Protein AF-A0A9P3PJV0-F1 (afdb_monomer)

pLDDT: mean 78.1, std 16.76, range [39.56, 95.12]

Nearest PDB structures (foldseek):
  3ott-assembly1_B  TM=6.284E-01  e=4.345E+00  Bacteroides thetaiotaomicron
  3c0d-assembly3_C  TM=4.982E-01  e=5.579E+00  Vibrio parahaemolyticus RIMD 2210633
  8r9w-assembly1_A  TM=3.657E-01  e=8.640E+00  Deltacoronavirus

Foldseek 3Di:
DDPPPDPVVVVVVVVVVVVVLQVLAQQFDADQAFPVRFGFPDWDTDSQWIWTDRDPDIWIAGSNFQATPDPPRGDRGTHGAPDPNDRD

Solvent-accessible surface area (backbone atoms only — not comparable to full-atom values): 5073 Å² total; per-residue (Å²): 138,84,83,79,77,59,71,68,64,62,57,59,56,55,56,60,57,54,59,59,42,59,78,33,31,2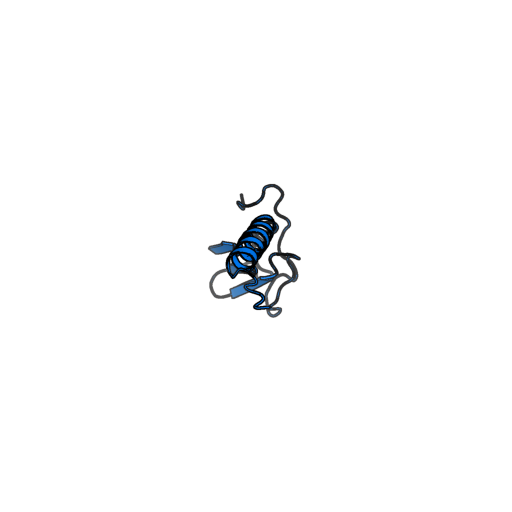1,47,41,31,69,53,66,51,42,79,84,68,36,50,56,72,47,76,48,77,38,61,65,36,33,39,31,28,31,76,92,48,75,32,39,22,36,23,86,74,20,39,41,76,43,68,84,75,35,54,70,54,44,38,79,37,94,54,60,58,59,81,130

Sequence (88 aa):
MQLHLSVAAALSLAVLAQARATDRLGLFCCPKTAPNGAALTNQLVGPFALTCSYGDLVCKYAAGTGHSHEAQGCPAKAVVNPNPPACS

Mean predicted aligned error: 10.58 Å

Radius of gyration: 18.28 Å; Cα contacts (8 Å, |Δi|>4): 158; chains: 1; bounding box: 37×36×54 Å

Structure (mmCIF, N/CA/C/O backbone):
data_AF-A0A9P3PJV0-F1
#
_entry.id   AF-A0A9P3PJV0-F1
#
loop_
_atom_site.group_PDB
_atom_site.id
_atom_site.type_symbol
_atom_site.label_atom_id
_atom_site.label_alt_id
_atom_site.label_comp_id
_atom_site.label_asym_id
_atom_site.label_entity_id
_atom_site.label_seq_id
_atom_site.pdbx_PDB_ins_code
_atom_site.Cartn_x
_atom_site.Cartn_y
_atom_site.Cartn_z
_atom_site.occupancy
_atom_site.B_iso_or_equiv
_atom_site.auth_seq_id
_atom_site.auth_comp_id
_atom_site.auth_asym_id
_atom_site.auth_atom_id
_atom_site.pdbx_PDB_model_num
ATOM 1 N N . MET A 1 1 ? 21.198 -27.322 -43.979 1.00 39.56 1 MET A N 1
ATOM 2 C CA . MET A 1 1 ? 21.723 -26.282 -43.067 1.00 39.56 1 MET A CA 1
ATOM 3 C C . MET A 1 1 ? 20.787 -26.203 -41.867 1.00 39.56 1 MET A C 1
ATOM 5 O O . MET A 1 1 ? 19.694 -25.674 -41.998 1.00 39.56 1 MET A O 1
ATOM 9 N N . GLN A 1 2 ? 21.146 -26.851 -40.755 1.00 45.03 2 GLN A N 1
ATOM 10 C CA . GLN A 1 2 ? 20.336 -26.890 -39.531 1.00 45.03 2 GLN A CA 1
ATOM 11 C C . GLN A 1 2 ? 20.639 -25.643 -38.691 1.00 45.03 2 GLN A C 1
ATOM 13 O O . GLN A 1 2 ? 21.762 -25.477 -38.217 1.00 45.03 2 GLN A O 1
ATOM 18 N N . LEU A 1 3 ? 19.652 -24.756 -38.525 1.00 49.19 3 LEU A N 1
ATOM 19 C CA . LEU A 1 3 ? 19.734 -23.637 -37.588 1.00 49.19 3 LEU A CA 1
ATOM 20 C C . LEU A 1 3 ? 19.535 -24.181 -36.169 1.00 49.19 3 LEU A C 1
ATOM 22 O O . LEU A 1 3 ? 18.416 -24.259 -35.667 1.00 49.19 3 LEU A O 1
ATOM 26 N N . HIS A 1 4 ? 20.633 -24.546 -35.512 1.00 51.03 4 HIS A N 1
ATOM 27 C CA . HIS A 1 4 ? 20.673 -24.674 -34.058 1.00 51.03 4 HIS A CA 1
ATOM 28 C C . HIS A 1 4 ? 20.690 -23.260 -33.457 1.00 51.03 4 HIS A C 1
ATOM 30 O O . HIS A 1 4 ? 21.727 -22.780 -33.008 1.00 51.03 4 HIS A O 1
ATOM 36 N N . LEU A 1 5 ? 19.555 -22.548 -33.507 1.00 53.16 5 LEU A N 1
ATOM 37 C CA . LEU A 1 5 ? 19.395 -21.317 -32.734 1.00 53.16 5 LEU A CA 1
ATOM 38 C C . LEU A 1 5 ? 19.305 -21.702 -31.257 1.00 53.16 5 LEU A C 1
ATOM 40 O O . LEU A 1 5 ? 18.319 -22.261 -30.783 1.00 53.16 5 LEU A O 1
ATOM 44 N N . SER A 1 6 ? 20.405 -21.445 -30.567 1.00 54.97 6 SER A N 1
ATOM 45 C CA . SER A 1 6 ? 20.682 -21.799 -29.187 1.00 54.97 6 SER A CA 1
ATOM 46 C C . SER A 1 6 ? 19.601 -21.301 -28.228 1.00 54.97 6 SER A C 1
ATOM 48 O O . SER A 1 6 ? 19.447 -20.100 -28.011 1.00 54.97 6 SER A O 1
ATOM 50 N N . VAL A 1 7 ? 18.942 -22.248 -27.557 1.00 56.41 7 VAL A N 1
ATOM 51 C CA . VAL A 1 7 ? 18.056 -22.038 -26.395 1.00 56.41 7 VAL A CA 1
ATOM 52 C C . VAL A 1 7 ? 18.705 -21.119 -25.342 1.00 56.41 7 VAL A C 1
ATOM 54 O O . VAL A 1 7 ? 18.012 -20.369 -24.663 1.00 56.41 7 VAL A O 1
ATOM 57 N N . ALA A 1 8 ? 20.041 -21.091 -25.270 1.00 52.31 8 ALA A N 1
ATOM 58 C CA . ALA A 1 8 ? 20.822 -20.225 -24.386 1.00 52.31 8 ALA A CA 1
ATOM 59 C C . ALA A 1 8 ? 20.537 -18.716 -24.541 1.00 52.31 8 ALA A C 1
ATOM 61 O O . ALA A 1 8 ? 20.550 -17.999 -23.544 1.00 52.31 8 ALA A O 1
ATOM 62 N N . ALA A 1 9 ? 20.229 -18.228 -25.749 1.00 54.50 9 ALA A N 1
ATOM 63 C CA . ALA A 1 9 ? 19.947 -16.805 -25.959 1.00 54.50 9 ALA A CA 1
ATOM 64 C C . ALA A 1 9 ? 18.601 -16.373 -25.347 1.00 54.50 9 ALA A C 1
ATOM 66 O O . ALA A 1 9 ? 18.463 -15.236 -24.901 1.00 54.50 9 ALA A O 1
ATOM 67 N N . ALA A 1 10 ? 17.621 -17.280 -25.266 1.00 54.09 10 ALA A N 1
ATOM 68 C CA . ALA A 1 10 ? 16.311 -16.982 -24.691 1.00 54.09 10 ALA A CA 1
ATOM 69 C C . ALA A 1 10 ? 16.360 -16.829 -23.159 1.00 54.09 10 ALA A C 1
ATOM 71 O O . ALA A 1 10 ? 15.649 -15.992 -22.603 1.00 54.09 10 ALA A O 1
ATOM 72 N N . LEU A 1 11 ? 17.2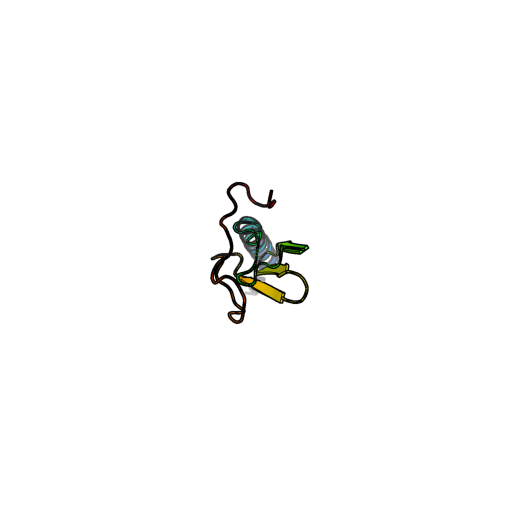33 -17.580 -22.472 1.00 54.38 11 LEU A N 1
ATOM 73 C CA . LEU A 1 11 ? 17.393 -17.466 -21.018 1.00 54.38 11 LEU A CA 1
ATOM 74 C C . LEU A 1 11 ? 18.003 -16.120 -20.598 1.00 54.38 11 LEU A C 1
ATOM 76 O O . LEU A 1 11 ? 17.601 -15.562 -19.579 1.00 54.38 11 LEU A O 1
ATOM 80 N N . SER A 1 12 ? 18.926 -15.559 -21.383 1.00 55.50 12 SER A N 1
ATOM 81 C CA . SER A 1 12 ? 19.586 -14.293 -21.038 1.00 55.50 12 SER A CA 1
ATOM 82 C C . SER A 1 12 ? 18.639 -13.086 -21.069 1.00 55.50 12 SER A C 1
ATOM 84 O O . SER A 1 12 ? 18.779 -12.190 -20.239 1.00 55.50 12 SER A O 1
ATOM 86 N N . LEU A 1 13 ? 17.645 -13.058 -21.968 1.00 52.84 13 LEU A N 1
ATOM 87 C CA . LEU A 1 13 ? 16.661 -11.966 -22.008 1.00 52.84 13 LEU A CA 1
ATOM 88 C C . LEU A 1 13 ? 15.671 -12.007 -20.833 1.00 52.84 13 LEU A C 1
ATOM 90 O O . LEU A 1 13 ? 15.250 -10.951 -20.359 1.00 52.84 13 LEU A O 1
ATOM 94 N N . ALA A 1 14 ? 15.321 -13.197 -20.335 1.00 55.38 14 ALA A N 1
ATOM 95 C CA . ALA A 1 14 ? 14.405 -13.334 -19.203 1.00 55.38 14 ALA A CA 1
ATOM 96 C C . ALA A 1 14 ? 14.982 -12.720 -17.910 1.00 55.38 14 ALA A C 1
ATOM 98 O O . ALA A 1 14 ? 14.268 -12.043 -17.172 1.00 55.38 14 ALA A O 1
ATOM 99 N N . VAL A 1 15 ? 16.292 -12.867 -17.678 1.00 55.81 15 VAL A N 1
ATOM 100 C CA . VAL A 1 15 ? 16.973 -12.336 -16.481 1.00 55.81 15 VAL A CA 1
ATOM 101 C C . VAL A 1 15 ? 16.976 -10.798 -16.450 1.00 55.81 15 VAL A C 1
ATOM 103 O O . VAL A 1 15 ? 16.734 -10.196 -15.404 1.00 55.81 15 VAL A O 1
ATOM 106 N N . LEU A 1 16 ? 17.174 -10.140 -17.597 1.00 52.03 16 LEU A N 1
ATOM 107 C CA . LEU A 1 16 ? 17.138 -8.672 -17.707 1.00 52.03 16 LEU A CA 1
ATOM 108 C C . LEU A 1 16 ? 15.730 -8.089 -17.507 1.00 52.03 16 LEU A C 1
ATOM 110 O O . LEU A 1 16 ? 15.587 -6.991 -16.965 1.00 52.03 16 LEU A O 1
ATOM 114 N N . ALA A 1 17 ? 14.683 -8.812 -17.913 1.00 52.38 17 ALA A N 1
ATOM 115 C CA . ALA A 1 17 ? 13.302 -8.387 -17.685 1.00 52.38 17 ALA A CA 1
ATOM 116 C C . ALA A 1 17 ? 12.934 -8.403 -16.190 1.00 52.38 17 ALA A C 1
ATOM 118 O O . ALA A 1 17 ? 12.218 -7.517 -15.719 1.00 52.38 17 ALA A O 1
ATOM 119 N N . GLN A 1 18 ? 13.472 -9.360 -15.430 1.00 50.31 18 GLN A N 1
ATOM 120 C CA . GLN A 1 18 ? 13.212 -9.492 -13.996 1.00 50.31 18 GLN A CA 1
ATOM 121 C C . GLN A 1 18 ? 13.868 -8.376 -13.166 1.00 50.31 18 GLN A C 1
ATOM 123 O O . GLN A 1 18 ? 13.270 -7.906 -12.201 1.00 50.31 18 GLN A O 1
ATOM 128 N N . ALA A 1 19 ? 15.033 -7.873 -13.590 1.00 49.19 19 ALA A N 1
ATOM 129 C CA . ALA A 1 19 ? 15.737 -6.779 -12.912 1.00 49.19 19 ALA A CA 1
ATOM 130 C C . ALA A 1 19 ? 15.006 -5.419 -12.989 1.00 49.19 19 ALA A C 1
ATOM 132 O O . ALA A 1 19 ? 15.101 -4.606 -12.071 1.00 49.19 19 ALA A O 1
ATOM 133 N N . ARG A 1 20 ? 14.223 -5.161 -14.047 1.00 51.84 20 ARG A N 1
ATOM 134 C CA . ARG A 1 20 ? 13.416 -3.925 -14.153 1.00 51.84 20 ARG A CA 1
ATOM 135 C C . ARG A 1 20 ? 12.168 -3.927 -13.272 1.00 51.84 20 ARG A C 1
ATOM 137 O O . ARG A 1 20 ? 11.661 -2.859 -12.942 1.00 51.84 20 ARG A O 1
ATOM 144 N N . ALA A 1 21 ? 11.651 -5.101 -12.912 1.00 51.47 21 ALA A N 1
ATOM 145 C CA . ALA A 1 21 ? 10.488 -5.201 -12.033 1.00 51.47 21 ALA A CA 1
ATOM 146 C C . ALA A 1 21 ? 10.840 -4.813 -10.586 1.00 51.47 21 ALA A C 1
ATOM 148 O O . ALA A 1 21 ? 10.025 -4.204 -9.896 1.00 51.47 21 ALA A O 1
ATOM 149 N N . THR A 1 22 ? 12.070 -5.102 -10.147 1.00 52.31 22 THR A N 1
ATOM 150 C CA . THR A 1 22 ? 12.585 -4.722 -8.823 1.00 52.31 22 THR A CA 1
ATOM 151 C C . THR A 1 22 ? 12.793 -3.218 -8.652 1.00 52.31 22 THR A C 1
ATOM 153 O O . THR A 1 22 ? 12.579 -2.717 -7.554 1.00 52.31 22 THR A O 1
ATOM 156 N N . ASP A 1 23 ? 13.104 -2.481 -9.724 1.00 57.03 23 ASP A N 1
ATOM 157 C CA . ASP A 1 23 ? 13.291 -1.015 -9.695 1.00 57.03 23 ASP A CA 1
ATOM 158 C C . ASP A 1 23 ? 12.008 -0.236 -9.346 1.00 57.03 23 ASP A C 1
ATOM 160 O O . ASP A 1 23 ? 12.042 0.952 -9.033 1.00 57.03 23 ASP A O 1
ATOM 164 N N . ARG A 1 24 ? 10.843 -0.891 -9.420 1.00 62.44 24 ARG A N 1
ATOM 165 C CA . ARG A 1 24 ? 9.543 -0.279 -9.108 1.00 62.44 24 ARG A CA 1
ATOM 166 C C . ARG A 1 24 ? 8.988 -0.682 -7.747 1.00 62.44 24 ARG A C 1
ATOM 168 O O . ARG A 1 24 ? 7.872 -0.288 -7.404 1.00 62.44 24 ARG A O 1
ATOM 175 N N . LE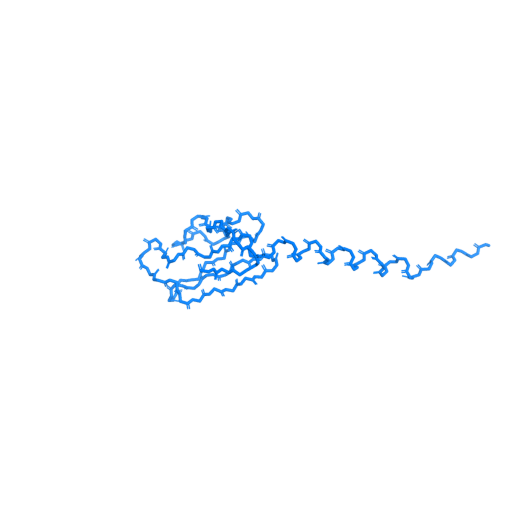U A 1 25 ? 9.738 -1.463 -6.971 1.00 71.00 25 LEU A N 1
ATOM 176 C CA . LEU A 1 25 ? 9.327 -1.834 -5.625 1.00 71.00 25 LEU A CA 1
ATOM 177 C C . LEU A 1 25 ? 9.373 -0.620 -4.705 1.00 71.00 25 LEU A C 1
ATOM 179 O O . LEU A 1 25 ? 10.367 0.095 -4.632 1.00 71.00 25 LEU A O 1
ATOM 183 N N . GLY A 1 26 ? 8.278 -0.413 -3.980 1.00 77.69 26 GLY A N 1
ATOM 184 C CA . GLY A 1 26 ? 8.221 0.602 -2.939 1.00 77.69 26 GLY A CA 1
ATOM 185 C C . GLY A 1 26 ? 8.304 2.034 -3.453 1.00 77.69 26 GLY A C 1
ATOM 186 O O . GLY A 1 26 ? 8.687 2.891 -2.675 1.00 77.69 26 GLY A O 1
ATOM 187 N N . LEU A 1 27 ? 7.932 2.319 -4.710 1.00 88.25 27 LEU A N 1
ATOM 188 C CA . LEU A 1 27 ? 7.758 3.700 -5.201 1.00 88.25 27 LEU A CA 1
ATOM 189 C C . LEU A 1 27 ? 6.618 4.439 -4.486 1.00 88.25 27 LEU A C 1
ATOM 191 O O . LEU A 1 27 ? 6.590 5.669 -4.446 1.00 88.2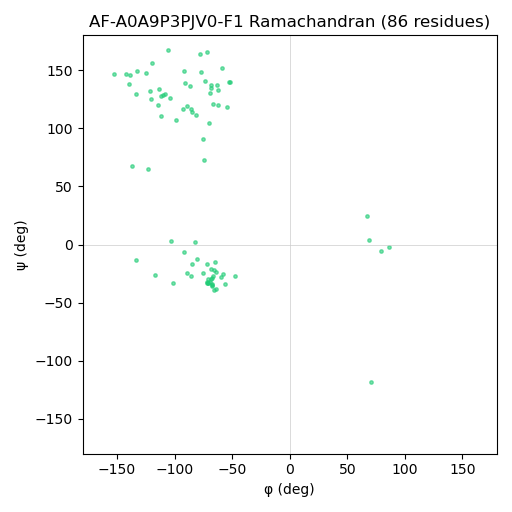5 27 LEU A O 1
ATOM 195 N N . PHE A 1 28 ? 5.675 3.680 -3.929 1.00 92.06 28 PHE A N 1
ATOM 196 C CA . PHE A 1 28 ? 4.549 4.192 -3.169 1.00 92.06 28 PHE A CA 1
ATOM 197 C C . PHE A 1 28 ? 4.384 3.420 -1.861 1.00 92.06 28 PHE A C 1
ATOM 199 O O . PHE A 1 28 ? 4.656 2.220 -1.792 1.00 92.06 28 PHE A O 1
ATOM 206 N N . CYS A 1 29 ? 3.879 4.120 -0.853 1.00 92.00 29 CYS A N 1
ATOM 207 C CA . CYS A 1 29 ? 3.523 3.605 0.458 1.00 92.00 29 CYS A CA 1
ATOM 208 C C . CYS A 1 29 ? 2.036 3.814 0.727 1.00 92.00 29 CYS A C 1
ATOM 210 O O . CYS A 1 29 ? 1.391 4.708 0.166 1.00 92.00 29 CYS A O 1
ATOM 212 N N . CYS A 1 30 ? 1.485 2.994 1.614 1.00 92.44 30 CYS A N 1
ATOM 213 C CA . CYS A 1 30 ? 0.110 3.142 2.041 1.00 92.44 30 CYS A CA 1
ATOM 214 C C . CYS A 1 30 ? -0.081 4.484 2.758 1.00 92.44 30 CYS A C 1
ATOM 216 O O . CYS A 1 30 ? 0.737 4.857 3.603 1.00 92.44 30 CYS A O 1
ATOM 218 N N . PRO A 1 31 ? -1.178 5.207 2.480 1.00 92.38 31 PRO A N 1
ATOM 219 C CA . PRO A 1 31 ? -1.622 6.288 3.347 1.00 92.38 31 PRO A CA 1
ATOM 220 C C . PRO A 1 31 ? -1.742 5.778 4.787 1.00 92.38 31 PRO A C 1
ATOM 222 O O . PRO A 1 31 ? -2.216 4.664 5.000 1.00 92.38 31 PRO A O 1
ATOM 225 N N . LYS A 1 32 ? -1.337 6.576 5.779 1.00 93.00 32 LYS A N 1
ATOM 226 C CA . LYS A 1 32 ? -1.394 6.163 7.196 1.00 93.00 32 LYS A CA 1
ATOM 227 C C . LYS A 1 32 ? -2.823 5.978 7.712 1.00 93.00 32 LYS A C 1
ATOM 229 O O . LYS A 1 32 ? -3.032 5.241 8.670 1.00 93.00 32 LYS A O 1
ATOM 234 N N . THR A 1 33 ? -3.788 6.614 7.053 1.00 92.19 33 THR A N 1
ATOM 235 C CA . THR A 1 33 ? -5.196 6.610 7.443 1.00 92.19 33 THR A CA 1
ATOM 236 C C . THR A 1 33 ? -6.074 6.482 6.203 1.00 92.19 33 THR A C 1
ATOM 238 O O . THR A 1 33 ? -5.806 7.122 5.182 1.00 92.19 33 THR A O 1
ATOM 241 N N . ALA A 1 34 ? -7.119 5.667 6.285 1.00 89.69 34 ALA A N 1
ATOM 242 C CA . ALA A 1 34 ? -8.164 5.584 5.273 1.00 89.69 34 ALA A CA 1
ATOM 243 C C . ALA A 1 34 ? -9.163 6.762 5.386 1.00 89.69 34 ALA A C 1
ATOM 245 O O . ALA A 1 34 ? -9.214 7.434 6.418 1.00 89.69 34 ALA A O 1
ATOM 246 N N . PRO A 1 35 ? -9.996 7.027 4.358 1.00 89.19 35 PRO A N 1
ATOM 247 C CA . PRO A 1 35 ? -10.986 8.108 4.362 1.00 89.19 35 PRO A CA 1
ATOM 248 C C . PRO A 1 35 ? -12.008 8.024 5.502 1.00 89.19 35 PRO A C 1
ATOM 250 O O . PRO A 1 35 ? -12.550 9.041 5.917 1.00 89.19 35 PRO A O 1
ATOM 253 N N . ASN A 1 36 ? -12.259 6.822 6.022 1.00 88.56 36 ASN A N 1
ATOM 254 C CA . ASN A 1 36 ? -13.122 6.584 7.180 1.00 88.56 36 ASN A CA 1
ATOM 255 C C . ASN A 1 36 ? -12.418 6.809 8.536 1.00 88.56 36 ASN A C 1
ATOM 257 O O . ASN A 1 36 ? -13.019 6.557 9.575 1.00 88.56 36 ASN A O 1
ATOM 261 N N . GLY A 1 37 ? -11.151 7.234 8.547 1.00 90.94 37 GLY A N 1
ATOM 262 C CA . GLY A 1 37 ? -10.365 7.449 9.763 1.00 90.94 37 GLY A CA 1
ATOM 263 C C . GLY A 1 37 ? -9.653 6.204 10.303 1.00 90.94 37 GLY A C 1
ATOM 264 O O . GLY A 1 37 ? -8.916 6.318 11.280 1.00 90.94 37 GLY A O 1
ATOM 265 N N . ALA A 1 38 ? -9.820 5.030 9.684 1.00 91.06 38 ALA A N 1
ATOM 266 C CA . ALA A 1 38 ? -9.142 3.814 10.125 1.00 91.06 38 ALA A CA 1
ATOM 267 C C . ALA A 1 38 ? -7.625 3.903 9.886 1.00 91.06 38 ALA A C 1
ATOM 269 O O . ALA A 1 38 ? -7.176 4.328 8.819 1.00 91.06 38 ALA A O 1
ATOM 270 N N . ALA A 1 39 ? -6.835 3.500 10.881 1.00 94.56 39 ALA A N 1
ATOM 271 C CA . ALA A 1 39 ? -5.377 3.509 10.803 1.00 94.56 39 ALA A CA 1
ATOM 272 C C . ALA A 1 39 ? -4.850 2.338 9.964 1.00 94.56 39 ALA A C 1
ATOM 274 O O . ALA A 1 39 ? -5.438 1.256 9.945 1.00 94.56 39 ALA A O 1
ATOM 275 N N . LEU A 1 40 ? -3.724 2.551 9.282 1.00 93.81 40 LEU A N 1
ATOM 276 C CA . LEU A 1 40 ? -3.010 1.496 8.575 1.00 93.81 40 LEU A CA 1
ATOM 277 C C . LEU A 1 40 ? -2.537 0.440 9.581 1.00 93.81 40 LEU A C 1
ATOM 279 O O . LEU A 1 40 ? -1.769 0.729 10.492 1.00 93.81 40 LEU A O 1
ATOM 283 N N . THR A 1 41 ? -2.994 -0.787 9.384 1.00 95.12 41 THR A N 1
ATOM 284 C CA . THR A 1 41 ? -2.669 -1.948 10.227 1.00 95.12 41 THR A CA 1
ATOM 285 C C . THR A 1 41 ? -1.608 -2.836 9.596 1.00 95.12 41 THR A C 1
ATOM 287 O O . THR A 1 41 ? -0.795 -3.426 10.300 1.00 95.12 41 THR A O 1
ATOM 290 N N . ASN A 1 42 ? -1.600 -2.929 8.265 1.00 93.38 42 ASN A N 1
ATOM 291 C CA . ASN A 1 42 ? -0.636 -3.731 7.528 1.00 93.38 42 ASN A CA 1
ATOM 292 C C . ASN A 1 42 ? -0.419 -3.157 6.125 1.00 93.38 42 ASN A C 1
ATOM 294 O O . ASN A 1 42 ? -1.349 -2.638 5.501 1.00 93.38 42 ASN A O 1
ATOM 298 N N . GLN A 1 43 ? 0.802 -3.302 5.624 1.00 92.19 43 GLN A N 1
ATOM 299 C CA . GLN A 1 43 ? 1.191 -2.956 4.272 1.00 92.19 43 GLN A CA 1
ATOM 300 C C . GLN A 1 43 ? 2.021 -4.086 3.659 1.00 92.19 43 GLN A C 1
ATOM 302 O O . GLN A 1 43 ? 3.047 -4.488 4.204 1.00 92.19 43 GLN A O 1
ATOM 307 N N . LEU A 1 44 ? 1.631 -4.514 2.460 1.00 90.88 44 LEU A N 1
ATOM 308 C CA . LEU A 1 44 ? 2.409 -5.421 1.625 1.00 90.88 44 LEU A CA 1
ATOM 309 C C . LEU A 1 44 ? 2.847 -4.696 0.350 1.00 90.88 44 LEU A C 1
ATOM 311 O O . LEU A 1 44 ? 2.008 -4.261 -0.442 1.00 90.88 44 LEU A O 1
ATOM 315 N N . VAL A 1 45 ? 4.158 -4.593 0.138 1.00 88.31 45 VAL A N 1
ATOM 316 C CA . VAL A 1 45 ? 4.747 -4.012 -1.075 1.00 88.31 45 VAL A CA 1
ATOM 317 C C . VAL A 1 45 ? 5.148 -5.140 -2.017 1.00 88.31 45 VAL A C 1
ATOM 319 O O . VAL A 1 45 ? 6.114 -5.855 -1.764 1.00 88.31 45 VAL A O 1
ATOM 322 N N . GLY A 1 46 ? 4.398 -5.310 -3.102 1.00 84.62 46 GLY A N 1
ATOM 323 C CA . GLY A 1 46 ? 4.726 -6.229 -4.185 1.00 84.62 46 GLY A CA 1
ATOM 324 C C . GLY A 1 46 ? 5.232 -5.498 -5.435 1.00 84.62 46 GLY A C 1
ATOM 325 O O . GLY A 1 46 ? 5.062 -4.285 -5.563 1.00 84.62 46 GLY A O 1
ATOM 326 N N . PRO A 1 47 ? 5.814 -6.227 -6.404 1.00 82.81 47 PRO A N 1
ATOM 327 C CA . PRO A 1 47 ? 6.377 -5.637 -7.628 1.00 82.81 47 PRO A CA 1
ATOM 328 C C . PRO A 1 47 ? 5.321 -5.047 -8.572 1.00 82.81 47 PRO A C 1
ATOM 330 O O . PRO A 1 47 ? 5.633 -4.199 -9.403 1.00 82.81 47 PRO A O 1
ATOM 333 N N . PHE A 1 48 ? 4.065 -5.481 -8.443 1.00 85.00 48 PHE A N 1
ATOM 334 C CA . PHE A 1 48 ? 2.961 -5.041 -9.302 1.00 85.00 48 PHE A CA 1
ATOM 335 C C . PHE A 1 48 ? 1.867 -4.299 -8.536 1.00 85.00 48 PHE A C 1
ATOM 337 O O . PHE A 1 48 ? 1.186 -3.448 -9.109 1.00 85.00 48 PHE A O 1
ATOM 344 N N . ALA A 1 49 ? 1.722 -4.584 -7.242 1.00 88.81 49 ALA A N 1
ATOM 345 C CA . ALA A 1 49 ? 0.687 -4.003 -6.407 1.00 88.81 49 ALA A CA 1
ATOM 346 C C . ALA A 1 49 ? 1.190 -3.711 -4.992 1.00 88.81 49 ALA A C 1
ATOM 348 O O . ALA A 1 49 ? 1.988 -4.457 -4.426 1.00 88.81 49 ALA A O 1
ATOM 349 N N . LEU A 1 50 ? 0.653 -2.642 -4.419 1.00 90.81 50 LEU A N 1
ATOM 350 C CA . LEU A 1 50 ? 0.743 -2.283 -3.011 1.00 90.81 50 LEU A CA 1
ATOM 351 C C . LEU A 1 50 ? -0.604 -2.612 -2.359 1.00 90.81 50 LEU A C 1
ATOM 353 O O . LEU A 1 50 ? -1.635 -2.150 -2.842 1.00 90.81 50 LEU A O 1
ATOM 357 N N . THR A 1 51 ? -0.608 -3.390 -1.279 1.00 93.50 51 THR A N 1
ATOM 358 C CA . THR A 1 51 ? -1.828 -3.719 -0.521 1.00 93.50 51 THR A CA 1
ATOM 359 C C . THR A 1 51 ? -1.780 -3.069 0.854 1.00 93.50 51 THR A C 1
ATOM 361 O O . THR A 1 51 ? -0.808 -3.249 1.583 1.00 93.50 51 THR A O 1
ATOM 364 N N . CYS A 1 52 ? -2.834 -2.340 1.209 1.00 93.62 52 CYS A N 1
ATOM 365 C CA . CYS A 1 52 ? -2.976 -1.582 2.448 1.00 93.62 52 CYS A CA 1
ATOM 366 C C . CYS A 1 52 ? -4.194 -2.083 3.216 1.00 93.62 52 CYS A C 1
ATOM 368 O O . CYS A 1 52 ? -5.288 -2.107 2.658 1.00 93.62 52 CYS A O 1
ATOM 3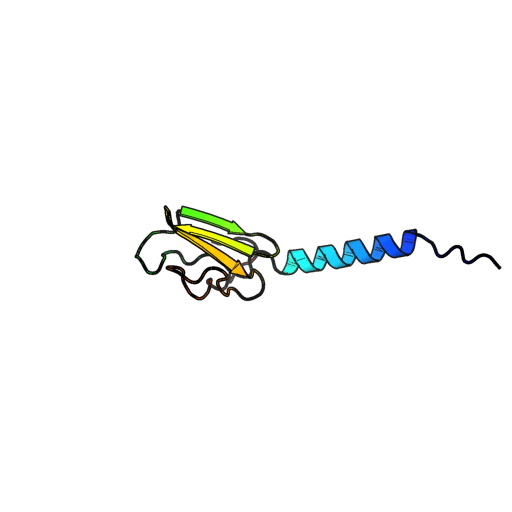70 N N . SER A 1 53 ? -4.019 -2.472 4.475 1.00 94.50 53 SER A N 1
ATOM 371 C CA . SER A 1 53 ? -5.115 -2.935 5.337 1.00 94.50 53 SER A CA 1
ATOM 372 C C . SER A 1 53 ? -5.389 -1.914 6.436 1.00 94.50 53 SER A C 1
ATOM 374 O O . SER A 1 53 ? -4.470 -1.533 7.162 1.00 94.50 53 SER A O 1
ATOM 376 N N . TYR A 1 54 ? -6.643 -1.503 6.592 1.00 93.31 54 TYR A N 1
ATOM 377 C CA . TYR A 1 54 ? -7.124 -0.528 7.574 1.00 93.31 54 TYR A CA 1
ATOM 378 C C . TYR A 1 54 ? -8.225 -1.160 8.441 1.00 93.31 54 TYR A C 1
ATOM 380 O O . TYR A 1 54 ? -9.395 -0.783 8.349 1.00 93.31 54 TYR A O 1
ATOM 388 N N . GLY A 1 55 ? -7.876 -2.185 9.226 1.00 89.94 55 GLY A N 1
ATOM 389 C CA . GLY A 1 55 ? -8.870 -3.063 9.852 1.00 89.94 55 GLY A CA 1
ATOM 390 C C . GLY A 1 55 ? -9.537 -3.943 8.792 1.00 89.94 55 GLY A C 1
ATOM 391 O O . GLY A 1 55 ? -8.841 -4.682 8.100 1.00 89.94 55 GLY A O 1
ATOM 392 N N . ASP A 1 56 ? -10.856 -3.815 8.624 1.00 87.94 56 ASP A N 1
ATOM 393 C CA . ASP A 1 56 ? -11.636 -4.598 7.648 1.00 87.94 56 ASP A CA 1
ATOM 394 C C . ASP A 1 56 ? -11.557 -4.05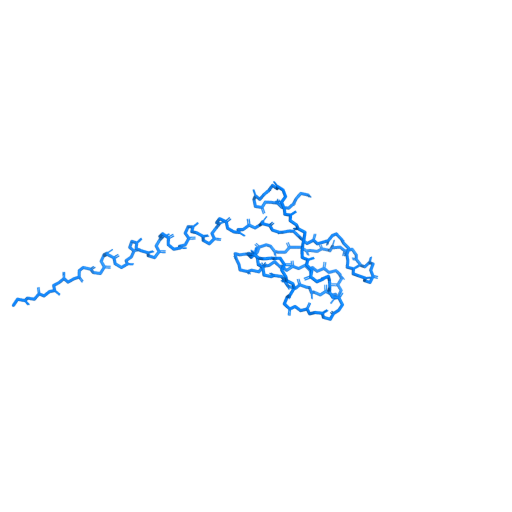9 6.207 1.00 87.94 56 ASP A C 1
ATOM 396 O O . ASP A 1 56 ? -11.971 -4.728 5.260 1.00 87.94 56 ASP A O 1
ATOM 400 N N . LEU A 1 57 ? -11.031 -2.844 6.014 1.00 90.38 57 LEU A N 1
ATOM 401 C CA . LEU A 1 57 ? -10.874 -2.242 4.691 1.00 90.38 57 LEU A CA 1
ATOM 402 C C . LEU A 1 57 ? -9.515 -2.618 4.091 1.00 90.38 57 LEU A C 1
ATOM 404 O O . LEU A 1 57 ? -8.469 -2.234 4.616 1.00 90.38 57 LEU A O 1
ATOM 408 N N . VAL A 1 58 ? -9.529 -3.299 2.948 1.00 92.81 58 VAL A N 1
ATOM 409 C CA . VAL A 1 58 ? -8.329 -3.603 2.161 1.00 92.81 58 VAL A CA 1
ATOM 410 C C . VAL A 1 58 ? -8.338 -2.756 0.894 1.00 92.81 58 VAL A C 1
ATOM 412 O O . VAL A 1 58 ? -9.326 -2.729 0.173 1.00 92.81 58 VAL A O 1
ATOM 415 N N . CYS A 1 59 ? -7.233 -2.066 0.625 1.00 92.56 59 CYS A N 1
ATOM 416 C CA . CYS A 1 59 ? -7.045 -1.228 -0.554 1.00 92.56 59 CYS A CA 1
ATOM 417 C C . CYS A 1 59 ? -5.836 -1.706 -1.350 1.00 92.56 59 CYS A C 1
ATOM 419 O O . CYS A 1 59 ? -4.754 -1.897 -0.788 1.00 92.56 59 CYS A O 1
ATOM 421 N N . LYS A 1 60 ? -5.995 -1.859 -2.665 1.00 93.75 60 LYS A N 1
ATOM 422 C CA . LYS A 1 60 ? -4.913 -2.256 -3.576 1.00 93.75 60 LYS A CA 1
ATOM 423 C C . LYS A 1 60 ? -4.580 -1.128 -4.531 1.00 93.75 60 LYS A C 1
ATOM 425 O O . LYS A 1 60 ? -5.476 -0.577 -5.159 1.00 93.75 60 LYS A O 1
ATOM 430 N N . TYR A 1 61 ? -3.296 -0.852 -4.709 1.00 92.00 61 TYR A N 1
ATOM 431 C CA . TYR A 1 61 ? -2.800 0.19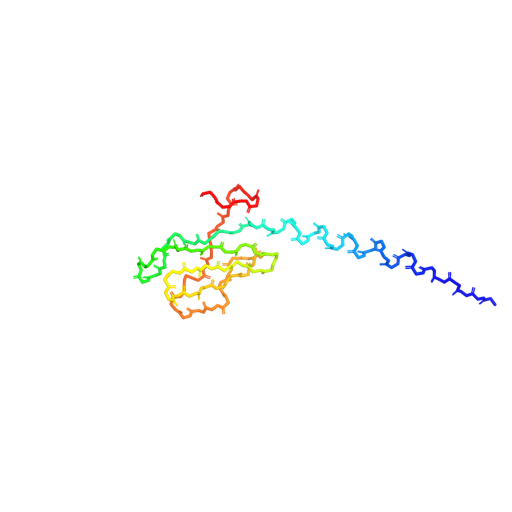6 -5.592 1.00 92.00 61 TYR A CA 1
ATOM 432 C C . TYR A 1 61 ? -1.811 -0.362 -6.604 1.00 92.00 61 TYR A C 1
ATOM 434 O O . TYR A 1 61 ? -1.033 -1.262 -6.287 1.00 92.00 61 TYR A O 1
ATOM 442 N N . ALA A 1 62 ? -1.790 0.212 -7.802 1.00 90.31 62 ALA A N 1
ATOM 443 C CA . ALA A 1 62 ? -0.800 -0.121 -8.817 1.00 90.31 62 ALA A CA 1
ATOM 444 C C . ALA A 1 62 ? 0.592 0.328 -8.351 1.00 90.31 62 ALA A C 1
ATOM 446 O O . ALA A 1 62 ? 0.818 1.526 -8.175 1.00 90.31 62 ALA A O 1
ATOM 447 N N . ALA A 1 63 ? 1.556 -0.588 -8.226 1.00 85.94 63 ALA A N 1
ATOM 448 C CA . ALA A 1 63 ? 2.895 -0.255 -7.716 1.00 85.94 63 ALA A CA 1
ATOM 449 C C . ALA A 1 63 ? 3.629 0.799 -8.570 1.00 85.94 63 ALA A C 1
ATOM 451 O O . ALA A 1 63 ? 4.437 1.564 -8.059 1.00 85.94 63 ALA A O 1
ATOM 452 N N . GLY A 1 64 ? 3.322 0.878 -9.871 1.00 84.88 64 GLY A N 1
ATOM 453 C CA . GLY A 1 64 ? 3.953 1.836 -10.783 1.00 84.88 64 GLY A CA 1
ATOM 454 C C . GLY A 1 64 ? 3.323 3.231 -10.824 1.00 84.88 64 GLY A C 1
ATOM 455 O O . GLY A 1 64 ? 3.951 4.143 -11.350 1.00 84.88 64 GLY A O 1
ATOM 456 N N . THR A 1 65 ? 2.094 3.417 -10.331 1.00 88.06 65 THR A N 1
ATOM 457 C CA . THR A 1 65 ? 1.386 4.714 -10.440 1.00 88.06 65 THR A CA 1
ATOM 458 C C . THR A 1 65 ? 0.739 5.186 -9.143 1.00 88.06 65 THR A C 1
ATOM 460 O O . THR A 1 65 ? 0.291 6.330 -9.069 1.00 88.06 65 THR A O 1
ATOM 463 N N . GLY A 1 66 ? 0.636 4.304 -8.150 1.00 88.31 66 GLY A N 1
ATOM 464 C CA . GLY A 1 66 ? -0.031 4.559 -6.886 1.00 88.31 66 GLY A CA 1
ATOM 465 C C . GLY A 1 66 ? -1.548 4.701 -6.994 1.00 88.31 66 GLY A C 1
ATOM 466 O O . GLY A 1 66 ? -2.162 5.002 -5.984 1.00 88.31 66 GLY A O 1
ATOM 467 N N . HIS A 1 67 ? -2.181 4.515 -8.157 1.00 91.06 67 HIS A N 1
ATOM 468 C CA . HIS A 1 67 ? -3.644 4.604 -8.263 1.00 91.06 67 HIS A CA 1
ATOM 469 C C . HIS A 1 67 ? -4.320 3.386 -7.650 1.00 91.06 67 HIS A C 1
ATOM 471 O O . HIS A 1 67 ? -3.842 2.264 -7.828 1.00 91.06 67 HIS A O 1
ATOM 477 N N . SER A 1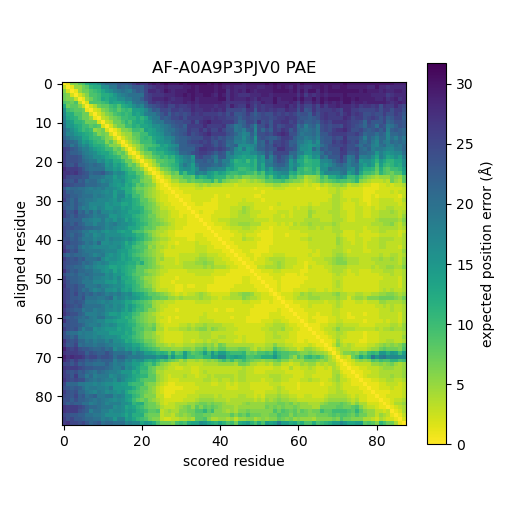 68 ? -5.442 3.612 -6.967 1.00 86.88 68 SER A N 1
ATOM 478 C CA . SER A 1 68 ? -6.231 2.514 -6.421 1.00 86.88 68 SER A CA 1
ATOM 479 C C . SER A 1 68 ? -6.892 1.698 -7.532 1.00 86.88 68 SER A C 1
ATOM 481 O O . SER A 1 68 ? -7.444 2.251 -8.483 1.00 86.88 68 SER A O 1
ATOM 483 N N . HIS A 1 69 ? -6.852 0.378 -7.386 1.00 81.31 69 HIS A N 1
ATOM 484 C CA . HIS A 1 69 ? -7.647 -0.572 -8.159 1.00 81.31 69 HIS A CA 1
ATOM 485 C C . HIS A 1 69 ? -9.031 -0.793 -7.540 1.00 81.31 69 HIS A C 1
ATOM 487 O O . HIS A 1 69 ? -9.977 -1.114 -8.252 1.00 81.31 69 HIS A O 1
ATOM 493 N N . GLU A 1 70 ? -9.153 -0.617 -6.223 1.00 75.06 70 GLU A N 1
ATOM 494 C CA . GLU A 1 70 ? -10.389 -0.820 -5.470 1.00 75.06 70 GLU A CA 1
ATOM 495 C C . GLU A 1 70 ? -10.867 0.547 -4.968 1.00 75.06 70 GLU A C 1
ATOM 497 O O . GLU A 1 70 ? -10.200 1.208 -4.177 1.00 75.06 70 GLU A O 1
ATOM 502 N N . ALA A 1 71 ? -11.972 1.050 -5.519 1.00 64.31 71 ALA A N 1
ATOM 503 C CA . ALA A 1 71 ? -12.360 2.451 -5.332 1.00 64.31 71 ALA A CA 1
ATOM 504 C C . ALA A 1 71 ? -13.245 2.690 -4.098 1.00 64.31 71 ALA A C 1
ATOM 506 O O . ALA A 1 71 ? -13.299 3.806 -3.584 1.00 64.31 71 ALA A O 1
ATOM 507 N N . GLN A 1 72 ? -13.969 1.675 -3.619 1.00 80.00 72 GLN A N 1
ATOM 508 C CA . GLN A 1 72 ? -14.999 1.899 -2.610 1.00 80.00 72 GLN A CA 1
ATOM 509 C C . GLN A 1 72 ? -14.385 1.984 -1.209 1.00 80.00 72 GLN A C 1
ATOM 511 O O . GLN A 1 72 ? -13.866 1.008 -0.682 1.00 80.00 72 GLN A O 1
ATOM 516 N N . GLY A 1 73 ? -14.426 3.180 -0.618 1.00 84.00 73 GLY A N 1
ATOM 517 C CA . GLY A 1 73 ? -13.889 3.446 0.720 1.00 84.00 73 GLY A CA 1
ATOM 518 C C . GLY A 1 73 ? -12.371 3.637 0.781 1.00 84.00 73 GLY A C 1
ATOM 519 O O . GLY A 1 73 ? -11.866 4.020 1.831 1.00 84.00 73 GLY A O 1
ATOM 520 N N . CYS A 1 74 ? -11.649 3.438 -0.324 1.00 88.38 74 CYS A N 1
ATOM 521 C CA . CYS A 1 74 ? -10.199 3.588 -0.383 1.00 88.38 74 CYS A CA 1
ATOM 522 C C . CYS A 1 74 ? -9.764 4.998 -0.806 1.00 88.38 74 CYS A C 1
ATOM 524 O O . CYS A 1 74 ? -10.435 5.645 -1.614 1.00 88.38 74 CYS A O 1
ATOM 526 N N . PRO A 1 75 ? -8.601 5.473 -0.326 1.00 87.56 75 PRO A N 1
ATOM 527 C CA . PRO A 1 75 ? -7.917 6.604 -0.939 1.00 87.56 75 PRO A CA 1
ATOM 528 C C . PRO A 1 75 ? -7.745 6.386 -2.448 1.00 87.56 75 PRO A C 1
ATOM 530 O O . PRO A 1 75 ? -7.400 5.296 -2.893 1.00 87.56 75 PRO A O 1
ATOM 533 N N . ALA A 1 76 ? -7.936 7.434 -3.251 1.00 88.00 76 ALA A N 1
ATOM 534 C CA . ALA A 1 76 ? -7.778 7.329 -4.704 1.00 88.00 76 ALA A CA 1
ATOM 535 C C . ALA A 1 76 ? -6.321 7.056 -5.128 1.00 88.00 76 ALA A C 1
ATOM 537 O O . ALA A 1 76 ? -6.074 6.468 -6.186 1.00 88.00 76 ALA A O 1
ATOM 538 N N . LYS A 1 77 ? -5.354 7.488 -4.306 1.00 90.94 77 LYS A N 1
ATOM 539 C CA . LYS A 1 77 ? -3.923 7.286 -4.529 1.00 90.94 77 LYS A CA 1
ATOM 540 C C . LYS A 1 77 ? -3.181 6.912 -3.250 1.00 90.94 77 LYS A C 1
ATOM 542 O O . LYS A 1 77 ? -3.487 7.418 -2.172 1.00 90.94 77 LYS A O 1
ATOM 547 N N . ALA A 1 78 ? -2.163 6.081 -3.421 1.00 92.50 78 ALA A N 1
ATOM 548 C CA . ALA A 1 78 ? -1.098 5.855 -2.463 1.00 92.50 78 ALA A CA 1
ATOM 549 C C . ALA A 1 78 ? -0.154 7.069 -2.383 1.00 92.50 78 ALA A C 1
ATOM 551 O O . ALA A 1 78 ? -0.174 7.959 -3.239 1.00 92.50 78 ALA A O 1
ATOM 552 N N . VAL A 1 79 ? 0.683 7.103 -1.349 1.00 93.44 79 VAL A N 1
ATOM 553 C CA . VAL A 1 79 ? 1.636 8.194 -1.105 1.00 93.44 79 VAL A CA 1
ATOM 554 C C . VAL A 1 79 ? 2.959 7.860 -1.777 1.00 93.44 79 VAL A C 1
ATOM 556 O O . VAL A 1 79 ? 3.397 6.717 -1.718 1.00 93.44 79 VAL A O 1
ATOM 559 N N . VAL A 1 80 ? 3.606 8.834 -2.414 1.00 91.88 80 VAL A N 1
ATOM 560 C CA . VAL A 1 80 ? 4.948 8.638 -2.982 1.00 91.88 80 VAL A CA 1
ATOM 561 C C . VAL A 1 80 ? 5.931 8.302 -1.861 1.00 91.8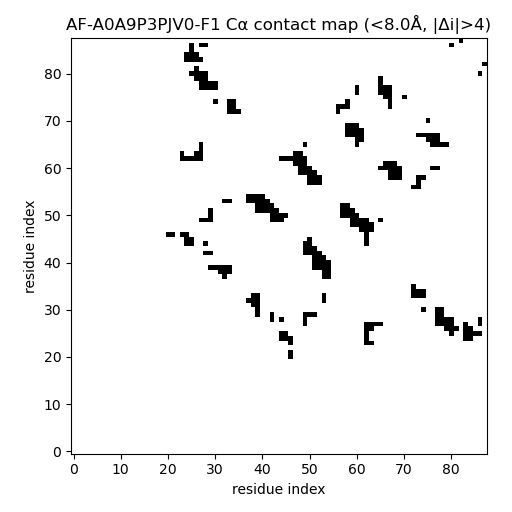8 80 VAL A C 1
ATOM 563 O O . VAL A 1 80 ? 5.950 8.982 -0.836 1.00 91.88 80 VAL A O 1
ATOM 566 N N . ASN A 1 81 ? 6.747 7.270 -2.060 1.00 90.12 81 ASN A N 1
ATOM 567 C CA . ASN A 1 81 ? 7.817 6.927 -1.138 1.00 90.12 81 ASN A CA 1
ATOM 568 C C . ASN A 1 81 ? 9.081 7.734 -1.477 1.00 90.12 81 ASN A C 1
ATOM 570 O O . ASN A 1 81 ? 9.640 7.539 -2.559 1.00 90.12 81 ASN A O 1
ATOM 574 N N . PRO A 1 82 ? 9.566 8.609 -0.582 1.00 85.62 82 PRO A N 1
ATOM 575 C CA . PRO A 1 82 ? 10.814 9.329 -0.808 1.00 85.62 82 PRO A CA 1
ATOM 576 C C . PRO A 1 82 ? 12.057 8.436 -0.693 1.00 85.62 82 PRO A C 1
ATOM 578 O O . PRO A 1 82 ? 13.119 8.848 -1.153 1.00 85.62 82 PRO A O 1
ATOM 581 N N . ASN A 1 83 ? 11.955 7.243 -0.091 1.00 85.38 83 ASN A N 1
ATOM 582 C CA . ASN A 1 83 ? 13.098 6.358 0.138 1.00 85.38 83 ASN A CA 1
ATOM 583 C C . ASN A 1 83 ? 12.797 4.872 -0.183 1.00 85.38 83 ASN A C 1
ATOM 585 O O . ASN A 1 83 ? 12.746 4.036 0.721 1.00 85.38 83 ASN A O 1
ATOM 589 N N . PRO A 1 84 ? 12.573 4.511 -1.463 1.00 83.12 84 PRO A N 1
ATOM 590 C CA . PRO A 1 84 ? 12.346 3.121 -1.867 1.00 83.12 84 PRO A CA 1
ATOM 591 C C . PRO A 1 84 ? 13.521 2.188 -1.506 1.00 83.12 84 PRO A C 1
ATOM 593 O O . PRO A 1 84 ? 14.668 2.633 -1.481 1.00 83.12 84 PRO A O 1
ATOM 596 N N . PRO A 1 85 ? 13.279 0.880 -1.275 1.00 78.19 85 PRO A N 1
ATOM 597 C CA . PRO A 1 85 ? 11.994 0.178 -1.382 1.00 78.19 85 PRO A CA 1
ATOM 598 C C . PRO A 1 85 ? 11.198 0.134 -0.067 1.00 78.19 85 PRO A C 1
ATOM 600 O O . PRO A 1 85 ? 10.070 -0.360 -0.048 1.00 78.19 85 PRO A O 1
ATOM 603 N N . ALA A 1 86 ? 11.784 0.600 1.038 1.00 77.12 86 ALA A N 1
ATOM 604 C CA . ALA A 1 86 ? 11.183 0.516 2.362 1.00 77.12 86 ALA A CA 1
ATOM 605 C C . ALA A 1 86 ? 10.263 1.711 2.620 1.00 77.12 86 ALA A C 1
ATOM 607 O O . ALA A 1 86 ? 10.612 2.850 2.334 1.00 77.12 86 ALA A O 1
ATOM 608 N N . CYS A 1 87 ? 9.092 1.456 3.189 1.00 77.94 87 CYS A N 1
ATOM 609 C CA . CYS A 1 87 ? 8.203 2.514 3.650 1.00 77.94 87 CYS A CA 1
ATOM 610 C C . CYS A 1 87 ? 8.499 2.795 5.122 1.00 77.94 87 CYS A C 1
ATOM 612 O O . CYS A 1 87 ? 8.368 1.895 5.950 1.00 77.94 87 CYS A O 1
ATOM 614 N N . SER A 1 88 ? 8.964 4.015 5.404 1.00 64.12 88 SER A N 1
ATOM 615 C CA . SER A 1 88 ? 9.391 4.499 6.725 1.00 64.12 88 SER A CA 1
ATOM 616 C C . SER A 1 88 ? 8.292 5.240 7.476 1.00 64.12 88 SER A C 1
ATOM 618 O O . SER A 1 88 ? 7.640 6.101 6.836 1.00 64.12 88 SER A O 1
#

Secondary structure (DSSP, 8-state):
------THHHHHHHHHHHHHHHTTTTSEE--SB-TTSPBP-EEEE-SSEEEEEETTEEEEEETTT-BBS--SSS-SBPEEPSSTTS--

Organism: Lyophyllum shimeji (NCBI:txid47721)